Protein AF-A0A7C4R722-F1 (afdb_monomer)

Secondary structure (DSSP, 8-state):
----SSHHHHHHHHHHHHHHHHHHHHHHHHHHHHHHHHHHHTT--TTHHHHHHHHHHHHHHHHHHHHHHHHHHHHHHHHHHTT----HHHHHHHHHHHHHIIIIIHHHHHHHHHHHHHH-GGGHHHHHHHHHHHHHHHHHHHHHHHTTGGG--

Sequence (153 aa):
MSTGKDSSKDYRYVEVRDELNELANLYIDLVKKFRRSIKRLSRESSRDDIDDLSGVVKIIEKIRMLRSRLRFLLEYLEKSLSREKIGSEIREDLVIIVSFFELSALRDEKSTLNRLIKLRPELEEELEKDLRDIEYIQGIATRIYVSKDSRDI

Mean predicted aligned error: 6.79 Å

Radius of gyration: 18.7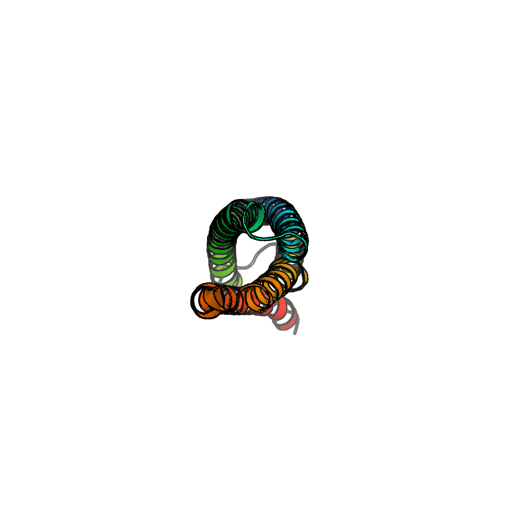4 Å; Cα contacts (8 Å, |Δi|>4): 97; chains: 1; bounding box: 43×28×63 Å

Nearest PDB structures (foldseek):
  7q83-assembly1_B  TM=5.080E-01  e=2.863E-03  Saccharomyces cerevisiae S288C
  5m4y-assembly2_C  TM=4.850E-01  e=1.610E-02  Saccharomyces cerevisiae S288C
  5oen-assembly1_B  TM=4.732E-01  e=2.716E-01  Mus musculus
  8w6f-assembly2_B  TM=4.728E-01  e=4.584E-01  artificial sequences
  4nqi-assembly1_A  TM=3.357E-01  e=8.588E+00  Dictyostelium discoideum

Solvent-accessible surface area (backbone atoms only — not comparable to full-atom values): 8588 Å² total; per-residue (Å²): 142,88,87,87,78,67,72,71,56,54,52,53,53,49,53,52,43,54,50,51,52,54,49,48,56,54,48,53,56,50,47,52,51,45,51,53,48,54,59,48,56,75,72,61,72,82,63,64,36,54,60,47,47,54,54,44,51,57,47,51,55,53,49,51,53,53,49,53,52,49,42,55,54,48,56,49,47,51,59,47,64,76,76,49,91,71,59,68,67,64,51,50,54,42,42,52,55,40,47,45,40,42,74,41,56,49,47,55,42,49,56,45,51,56,51,45,30,76,76,40,61,92,47,38,79,68,49,49,56,53,51,53,52,46,53,51,44,34,53,50,34,51,50,52,50,56,60,56,71,70,71,81,112

Structure (mmCIF, N/CA/C/O backbone):
data_AF-A0A7C4R722-F1
#
_entry.id   AF-A0A7C4R722-F1
#
loop_
_atom_site.group_PDB
_atom_site.id
_atom_site.type_symbol
_atom_site.label_atom_id
_atom_site.label_alt_id
_atom_site.label_comp_id
_atom_site.label_asym_id
_atom_site.label_entity_id
_atom_site.label_seq_id
_atom_site.pdbx_PDB_ins_code
_atom_site.Cartn_x
_atom_site.Cartn_y
_atom_site.Cartn_z
_atom_site.occupancy
_atom_site.B_iso_or_equiv
_atom_site.auth_seq_id
_atom_site.auth_comp_id
_atom_site.auth_asym_id
_atom_site.auth_atom_id
_atom_site.pdbx_PDB_model_num
ATOM 1 N N . MET A 1 1 ? -25.573 11.580 38.239 1.00 39.31 1 MET A N 1
ATOM 2 C CA . MET A 1 1 ? -24.661 12.388 37.402 1.00 39.31 1 MET A CA 1
ATOM 3 C C . MET A 1 1 ? -23.348 11.637 37.263 1.00 39.31 1 MET A C 1
ATOM 5 O O . MET A 1 1 ? -22.607 11.576 38.231 1.00 39.31 1 MET A O 1
ATOM 9 N N . SER A 1 2 ? -23.097 11.001 36.117 1.00 45.72 2 SER A N 1
ATOM 10 C CA . SER A 1 2 ? -21.767 10.482 35.766 1.00 45.72 2 SER A CA 1
ATOM 11 C C . SER A 1 2 ? -21.723 10.187 34.265 1.00 45.72 2 SER A C 1
ATOM 13 O O . SER A 1 2 ? -22.074 9.096 33.837 1.00 45.72 2 SER A O 1
ATOM 15 N N . THR A 1 3 ? -21.358 11.183 33.459 1.00 45.59 3 THR A N 1
ATOM 16 C CA . THR A 1 3 ? -21.099 11.035 32.016 1.00 45.59 3 THR A CA 1
ATOM 17 C C . THR A 1 3 ? -20.060 12.081 31.627 1.00 45.59 3 THR A C 1
ATOM 19 O O . THR A 1 3 ? -20.393 13.239 31.398 1.00 45.59 3 THR A O 1
ATOM 22 N N . GLY A 1 4 ? -18.781 11.714 31.641 1.00 42.09 4 GLY A N 1
ATOM 23 C CA . GLY A 1 4 ? -17.724 12.674 31.299 1.00 42.09 4 GLY A CA 1
ATOM 24 C C . GLY A 1 4 ? -16.335 12.092 31.061 1.00 42.09 4 GLY A C 1
ATOM 25 O O . GLY A 1 4 ? -15.379 12.855 31.003 1.00 42.09 4 GLY A O 1
ATOM 26 N N . LYS A 1 5 ? -16.188 10.765 30.949 1.00 42.28 5 LYS A N 1
ATOM 27 C CA . LYS A 1 5 ? -14.875 10.130 30.731 1.00 42.28 5 LYS A CA 1
ATOM 28 C C . LYS A 1 5 ? -14.734 9.320 29.438 1.00 42.28 5 LYS A C 1
ATOM 30 O O . LYS A 1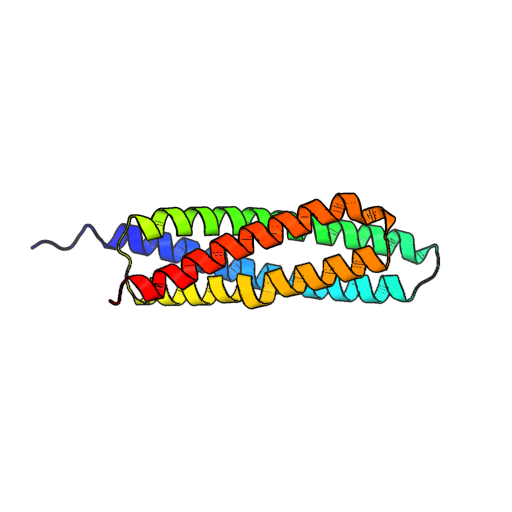 5 ? -13.598 9.021 29.092 1.00 42.28 5 LYS A O 1
ATOM 35 N N . ASP A 1 6 ? -15.819 9.041 28.710 1.00 50.56 6 ASP A N 1
ATOM 36 C CA . ASP A 1 6 ? -15.757 8.268 27.453 1.00 50.56 6 ASP A CA 1
ATOM 37 C C . ASP A 1 6 ? -15.510 9.121 26.194 1.00 50.56 6 ASP A C 1
ATOM 39 O O . ASP A 1 6 ? -14.894 8.645 25.246 1.00 50.56 6 ASP A O 1
ATOM 43 N N . SER A 1 7 ? -15.875 10.410 26.183 1.00 55.84 7 SER A N 1
ATOM 44 C CA . SER A 1 7 ? -15.842 11.225 24.952 1.00 55.84 7 SER A CA 1
ATOM 45 C C . SER A 1 7 ? -14.442 11.546 24.410 1.00 55.84 7 SER A C 1
ATOM 47 O O . SER A 1 7 ? -14.301 11.867 23.233 1.00 55.84 7 SER A O 1
ATOM 49 N N . SER A 1 8 ? -13.391 11.470 25.234 1.00 59.09 8 SER A N 1
ATOM 50 C CA . SER A 1 8 ? -12.029 11.830 24.808 1.00 59.09 8 SER A CA 1
ATOM 51 C C . SER A 1 8 ? -11.302 10.714 24.058 1.00 59.09 8 SER A C 1
ATOM 53 O O . SER A 1 8 ? -10.346 10.993 23.334 1.00 59.09 8 SER A O 1
ATOM 55 N N . LYS A 1 9 ? -11.728 9.456 24.231 1.00 61.50 9 LYS A N 1
ATOM 56 C CA . LYS A 1 9 ? -11.115 8.305 23.557 1.00 61.50 9 LYS A CA 1
ATOM 57 C C . LYS A 1 9 ? -11.678 8.131 22.160 1.00 61.50 9 LYS A C 1
ATOM 59 O O . LYS A 1 9 ? -10.897 8.070 21.218 1.00 61.50 9 LYS A O 1
ATOM 64 N N . ASP A 1 10 ? -13.000 8.166 22.027 1.00 66.56 10 ASP A N 1
ATOM 65 C CA . ASP A 1 10 ? -13.682 8.126 20.731 1.00 66.56 10 ASP A CA 1
ATOM 66 C C . ASP A 1 10 ? -13.184 9.242 19.799 1.00 66.56 10 ASP A C 1
ATOM 68 O O . ASP A 1 10 ? -12.937 8.993 18.624 1.00 66.56 10 ASP A O 1
ATOM 72 N N . TYR A 1 11 ? -12.891 10.430 20.342 1.00 74.25 11 TYR A N 1
ATOM 73 C CA . TYR A 1 11 ? -12.284 11.527 19.585 1.00 74.25 11 TYR A CA 1
ATOM 74 C C . TYR A 1 11 ? -10.930 11.155 18.944 1.00 74.25 11 TYR A C 1
ATOM 76 O O . TYR A 1 11 ? -10.700 11.454 17.776 1.00 74.25 11 TYR A O 1
ATOM 84 N N . ARG A 1 12 ? -10.050 10.431 19.653 1.00 82.31 12 ARG A N 1
ATOM 85 C CA . ARG A 1 12 ? -8.764 9.971 19.087 1.00 82.31 12 ARG A CA 1
ATOM 86 C C . ARG A 1 12 ? -8.951 8.915 18.001 1.00 82.31 12 ARG A C 1
ATOM 88 O O . ARG A 1 12 ? -8.192 8.880 17.039 1.00 82.31 12 ARG A O 1
ATOM 95 N N . TYR A 1 13 ? -9.945 8.041 18.144 1.00 84.81 13 TYR A N 1
ATOM 96 C CA . TYR A 1 13 ? -10.241 7.036 17.122 1.00 84.81 13 TYR A CA 1
ATOM 97 C C . TYR A 1 13 ? -10.877 7.653 15.873 1.00 84.81 13 TYR A C 1
ATOM 99 O O . TYR A 1 13 ? -10.614 7.171 14.774 1.00 84.81 13 TYR A O 1
ATOM 107 N N . VAL A 1 14 ? -11.635 8.743 16.024 1.00 86.06 14 VAL A N 1
ATOM 108 C CA . VAL A 1 14 ? -12.108 9.566 14.902 1.00 86.06 14 VAL A CA 1
ATOM 109 C C . VAL A 1 14 ? -10.930 10.173 14.138 1.00 86.06 14 VAL A C 1
ATOM 111 O O . VAL A 1 14 ? -10.876 10.022 12.922 1.00 86.06 14 VAL A O 1
ATOM 114 N N . GLU A 1 15 ? -9.942 10.758 14.824 1.00 90.38 15 GLU A N 1
ATOM 115 C CA . GLU A 1 15 ? -8.733 11.286 14.166 1.00 90.38 15 GLU A CA 1
ATOM 116 C C . GLU A 1 15 ? -7.978 10.194 13.390 1.00 90.38 15 GLU A C 1
ATOM 118 O O . GLU A 1 15 ? -7.609 10.391 12.234 1.00 90.38 15 GLU A O 1
ATOM 123 N N . VAL A 1 16 ? -7.801 9.010 13.990 1.00 91.56 16 VAL A N 1
ATOM 124 C CA . VAL A 1 16 ? -7.149 7.874 13.315 1.00 91.56 16 VAL A CA 1
ATOM 125 C C . VAL A 1 16 ? -7.958 7.391 12.110 1.00 91.56 16 VAL A C 1
ATOM 127 O O . VAL A 1 16 ? -7.376 7.085 11.071 1.00 91.56 16 VAL A O 1
ATOM 130 N N . ARG A 1 17 ? -9.288 7.317 12.221 1.00 92.19 17 ARG A N 1
ATOM 131 C CA . ARG A 1 17 ? -10.176 6.955 11.108 1.00 92.19 17 ARG A CA 1
ATOM 132 C C . ARG A 1 17 ? -10.032 7.941 9.952 1.00 92.19 17 ARG A C 1
ATOM 134 O O . ARG A 1 17 ? -9.894 7.519 8.805 1.00 92.19 17 ARG A O 1
ATOM 141 N N . ASP A 1 18 ? -10.073 9.235 10.248 1.00 93.62 18 ASP A N 1
ATOM 142 C CA . ASP A 1 18 ? -9.996 10.292 9.240 1.00 93.62 18 ASP A CA 1
ATOM 143 C C . ASP A 1 18 ? -8.631 10.277 8.545 1.00 93.62 18 ASP A C 1
ATOM 145 O O . ASP A 1 18 ? -8.556 10.331 7.316 1.00 93.62 18 ASP A O 1
ATOM 149 N N . GLU A 1 19 ? -7.560 10.068 9.309 1.00 95.75 19 GLU A N 1
ATOM 150 C CA . GLU A 1 19 ? -6.219 9.918 8.756 1.00 95.75 19 GLU A CA 1
ATOM 151 C C . GLU A 1 19 ? -6.081 8.657 7.885 1.00 95.75 19 GLU A C 1
ATOM 153 O O . GLU A 1 19 ? -5.499 8.704 6.800 1.00 95.75 19 GLU A O 1
ATOM 158 N N . LEU A 1 20 ? -6.647 7.523 8.308 1.00 96.00 20 LEU A N 1
ATOM 159 C CA . LEU A 1 20 ? -6.656 6.305 7.495 1.00 96.00 20 LEU A CA 1
ATOM 160 C C . LEU A 1 20 ? -7.427 6.499 6.182 1.00 96.00 20 LEU A C 1
ATOM 162 O O . LEU A 1 20 ? -6.995 5.992 5.145 1.00 96.00 20 LEU A O 1
ATOM 166 N N . ASN A 1 21 ? -8.531 7.248 6.201 1.00 94.69 21 ASN A N 1
ATOM 167 C CA . ASN A 1 21 ? -9.274 7.605 4.993 1.00 94.69 21 ASN A CA 1
ATOM 168 C C . ASN A 1 21 ? -8.450 8.486 4.046 1.00 94.69 21 ASN A C 1
ATOM 170 O O . ASN A 1 21 ? -8.419 8.240 2.837 1.00 94.69 21 ASN A O 1
ATOM 174 N N . GLU A 1 22 ? -7.758 9.498 4.569 1.00 96.25 22 GLU A N 1
ATOM 175 C CA . GLU A 1 22 ? -6.871 10.337 3.760 1.00 96.25 22 GLU A CA 1
ATOM 176 C C . GLU A 1 22 ? -5.746 9.503 3.132 1.00 96.25 22 GLU A C 1
ATOM 178 O O . GLU A 1 22 ? -5.519 9.564 1.917 1.00 96.25 22 GLU A O 1
ATOM 183 N N . LEU A 1 23 ? -5.103 8.648 3.932 1.00 96.50 23 LEU A N 1
ATOM 184 C CA . LEU A 1 23 ? -4.081 7.728 3.446 1.00 96.50 23 LEU A CA 1
ATOM 185 C C . LEU A 1 23 ? -4.619 6.808 2.356 1.00 96.50 23 LEU A C 1
ATOM 187 O O . LEU A 1 23 ? -3.922 6.606 1.365 1.00 96.50 23 LEU A O 1
ATOM 191 N N . ALA A 1 24 ? -5.838 6.279 2.493 1.00 94.88 24 ALA A N 1
ATOM 192 C CA . ALA A 1 24 ? -6.441 5.387 1.506 1.00 94.88 24 ALA A CA 1
ATOM 193 C C . ALA A 1 24 ? -6.567 6.077 0.142 1.00 94.88 24 ALA A C 1
ATOM 195 O O . ALA A 1 24 ? -6.161 5.514 -0.879 1.00 94.88 24 ALA A O 1
ATOM 196 N N . ASN A 1 25 ? -7.044 7.324 0.129 1.00 95.19 25 ASN A N 1
ATOM 197 C CA . ASN A 1 25 ? -7.165 8.122 -1.090 1.00 95.19 25 ASN A CA 1
ATOM 198 C C . ASN A 1 25 ? -5.800 8.357 -1.757 1.00 95.19 25 ASN A C 1
ATOM 200 O O . ASN A 1 25 ? -5.637 8.103 -2.955 1.00 95.19 25 ASN A O 1
ATOM 204 N N . LEU A 1 26 ? -4.792 8.760 -0.976 1.00 95.69 26 LEU A N 1
ATOM 205 C CA . LEU A 1 26 ? -3.430 8.966 -1.478 1.00 95.69 26 LEU A CA 1
ATOM 206 C C . LEU A 1 26 ? -2.815 7.666 -2.019 1.00 95.69 26 LEU A C 1
ATOM 208 O O . LEU A 1 26 ? -2.171 7.675 -3.075 1.00 95.69 26 LEU A O 1
ATOM 212 N N . TYR A 1 27 ? -3.044 6.545 -1.329 1.00 94.00 27 TYR A N 1
ATOM 213 C CA . TYR A 1 27 ? -2.544 5.228 -1.717 1.00 94.00 27 TYR A CA 1
ATOM 214 C C . TYR A 1 27 ? -3.111 4.786 -3.062 1.00 94.00 27 TYR A C 1
ATOM 216 O O . TYR A 1 27 ? -2.359 4.384 -3.952 1.00 94.00 27 TYR A O 1
ATOM 224 N N . ILE A 1 28 ? -4.433 4.893 -3.232 1.00 93.38 28 ILE A N 1
ATOM 225 C CA . ILE A 1 28 ? -5.133 4.523 -4.467 1.00 93.38 28 ILE A CA 1
ATOM 226 C C . ILE A 1 28 ? -4.529 5.267 -5.656 1.00 93.38 28 ILE A C 1
ATOM 228 O O . ILE A 1 28 ? -4.222 4.663 -6.690 1.00 93.38 28 ILE A O 1
ATOM 232 N N . ASP A 1 29 ? -4.352 6.578 -5.522 1.00 95.88 29 ASP A N 1
ATOM 233 C CA . ASP A 1 29 ? -3.860 7.412 -6.610 1.00 95.88 29 ASP A CA 1
ATOM 234 C C . ASP A 1 29 ? -2.399 7.122 -6.951 1.00 95.88 29 ASP A C 1
ATOM 236 O O . ASP A 1 29 ? -2.040 7.057 -8.134 1.00 95.88 29 ASP A O 1
ATOM 240 N N . LEU A 1 30 ? -1.554 6.895 -5.944 1.00 95.56 30 LEU A N 1
ATOM 241 C CA . LEU A 1 30 ? -0.155 6.530 -6.155 1.00 95.56 30 LEU A CA 1
ATOM 242 C C . LEU A 1 30 ? -0.005 5.139 -6.771 1.00 95.56 30 LEU A C 1
ATOM 244 O O . LEU A 1 30 ? 0.736 5.006 -7.743 1.00 95.56 30 LEU A O 1
ATOM 248 N N . VAL A 1 31 ? -0.745 4.130 -6.308 1.00 94.94 31 VAL A N 1
ATOM 249 C CA . VAL A 1 31 ? -0.700 2.776 -6.890 1.00 94.94 31 VAL A CA 1
ATOM 250 C C . VAL A 1 31 ? -1.246 2.771 -8.323 1.00 94.94 31 VAL A C 1
ATOM 252 O O . VAL A 1 31 ? -0.679 2.118 -9.205 1.00 94.94 31 VAL A O 1
ATOM 255 N N . LYS A 1 32 ? -2.287 3.563 -8.623 1.00 95.06 32 LYS A N 1
ATOM 256 C CA . LYS A 1 32 ? -2.758 3.772 -10.006 1.00 95.06 32 LYS A CA 1
ATOM 257 C C . LYS A 1 32 ? -1.670 4.390 -10.885 1.00 95.06 32 LYS A C 1
ATOM 259 O O . LYS A 1 32 ? -1.465 3.921 -12.008 1.00 95.06 32 LYS A O 1
ATOM 264 N N . LYS A 1 33 ? -0.976 5.428 -10.401 1.00 95.25 33 LYS A N 1
ATOM 265 C CA . LYS A 1 33 ? 0.157 6.049 -11.113 1.00 95.25 33 LYS A CA 1
ATOM 266 C C . LYS A 1 33 ? 1.294 5.048 -11.311 1.00 95.25 33 LYS A C 1
ATOM 268 O O . LYS A 1 33 ? 1.776 4.916 -12.432 1.00 95.25 33 LYS A O 1
ATOM 273 N N . PHE A 1 34 ? 1.638 4.282 -10.278 1.00 95.75 34 PHE A N 1
ATOM 274 C CA . PHE A 1 34 ? 2.668 3.249 -10.327 1.00 95.75 34 PHE A CA 1
ATOM 275 C C . PHE A 1 34 ? 2.374 2.220 -11.422 1.00 95.75 34 PHE A C 1
ATOM 277 O O . PHE A 1 34 ? 3.191 2.002 -12.315 1.00 95.75 34 PHE A O 1
ATOM 284 N N . ARG A 1 35 ? 1.154 1.672 -11.442 1.00 94.94 35 ARG A N 1
ATOM 285 C CA . ARG A 1 35 ? 0.711 0.707 -12.458 1.00 94.94 35 ARG A CA 1
ATOM 286 C C . ARG A 1 35 ? 0.804 1.263 -13.882 1.00 94.94 3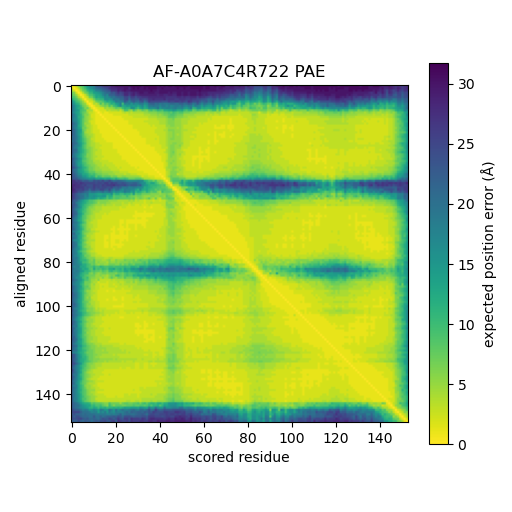5 ARG A C 1
ATOM 288 O O . ARG A 1 35 ? 1.159 0.526 -14.801 1.00 94.94 35 ARG A O 1
ATOM 295 N N . ARG A 1 36 ? 0.473 2.544 -14.082 1.00 93.38 36 ARG A N 1
ATOM 296 C CA . ARG A 1 36 ? 0.596 3.208 -15.392 1.00 93.38 36 ARG A CA 1
ATOM 297 C C . ARG A 1 36 ? 2.057 3.362 -15.807 1.00 93.38 36 ARG A C 1
ATOM 299 O O . ARG A 1 36 ? 2.360 3.061 -16.955 1.00 93.38 36 ARG A O 1
ATOM 306 N N . SER A 1 37 ? 2.940 3.765 -14.893 1.00 92.19 37 SER A N 1
ATOM 307 C CA . SER A 1 37 ? 4.374 3.888 -15.178 1.00 92.19 37 SER A CA 1
ATOM 308 C C . SER A 1 37 ? 5.003 2.540 -15.526 1.00 92.19 37 SER A C 1
ATOM 310 O O . SER A 1 37 ? 5.677 2.441 -16.541 1.00 92.19 37 SER A O 1
ATOM 312 N N . ILE A 1 38 ? 4.671 1.471 -14.794 1.00 91.62 38 ILE A N 1
ATOM 313 C CA . ILE A 1 38 ? 5.117 0.106 -15.129 1.00 91.62 38 ILE A CA 1
ATOM 314 C C . ILE A 1 38 ? 4.671 -0.326 -16.531 1.00 91.62 38 ILE A C 1
ATOM 316 O O . ILE A 1 38 ? 5.422 -0.972 -17.255 1.00 91.62 38 ILE A O 1
ATOM 320 N N . LYS A 1 39 ? 3.454 0.046 -16.943 1.00 90.06 39 LYS A N 1
ATOM 321 C CA . LYS A 1 39 ? 2.937 -0.267 -18.283 1.00 90.06 39 LYS A CA 1
ATOM 322 C C . LYS A 1 39 ? 3.655 0.502 -19.401 1.00 90.06 39 LYS A C 1
ATOM 324 O O . LYS A 1 39 ? 3.661 0.020 -20.530 1.00 90.06 39 LYS A O 1
ATOM 329 N N . ARG A 1 40 ? 4.188 1.696 -19.123 1.00 88.75 40 ARG A N 1
ATOM 330 C CA . ARG A 1 40 ? 5.001 2.458 -20.088 1.00 88.75 40 ARG A CA 1
ATOM 331 C C . ARG A 1 40 ? 6.400 1.867 -20.202 1.00 88.75 40 ARG A C 1
ATOM 333 O O . ARG A 1 40 ? 6.789 1.498 -21.300 1.00 88.75 40 ARG A O 1
ATOM 340 N N . LEU A 1 41 ? 7.022 1.578 -19.059 1.00 87.50 41 LEU A N 1
ATOM 341 C CA . LEU A 1 41 ? 8.323 0.912 -18.973 1.00 87.50 41 LEU A CA 1
ATOM 342 C C . LEU A 1 41 ? 8.377 -0.433 -19.722 1.00 87.50 41 LEU A C 1
ATOM 344 O O . LEU A 1 41 ? 9.431 -0.857 -20.176 1.00 87.50 41 LEU A O 1
ATOM 348 N N . SER A 1 42 ? 7.249 -1.138 -19.860 1.00 83.94 42 SER A N 1
ATOM 349 C CA . SER A 1 42 ? 7.196 -2.390 -20.623 1.00 83.94 42 SER A CA 1
ATOM 350 C C . SER A 1 42 ? 7.051 -2.207 -22.144 1.00 83.94 42 SER A C 1
ATOM 352 O O . SER A 1 42 ? 6.843 -3.201 -22.837 1.00 83.94 42 SER A O 1
ATOM 354 N N . ARG A 1 43 ? 7.019 -0.972 -22.664 1.00 82.62 43 ARG A N 1
ATOM 355 C CA . ARG A 1 43 ? 6.738 -0.652 -24.079 1.00 82.62 43 ARG A CA 1
ATOM 356 C C . ARG A 1 43 ? 7.860 0.105 -24.791 1.00 82.62 43 ARG A C 1
ATOM 358 O O . ARG A 1 43 ? 7.811 0.164 -26.016 1.00 82.62 43 ARG A O 1
ATOM 365 N N . GLU A 1 44 ? 8.799 0.700 -24.067 1.00 70.12 44 GLU A N 1
ATOM 366 C CA . GLU A 1 44 ? 9.810 1.609 -24.619 1.00 70.12 44 GLU A CA 1
ATOM 367 C C . GLU A 1 44 ? 11.194 0.944 -24.735 1.00 70.12 44 GLU A C 1
ATOM 369 O O . GLU A 1 44 ? 11.389 -0.195 -24.307 1.00 70.12 44 GLU A O 1
ATOM 374 N N . SER A 1 45 ? 12.113 1.611 -25.448 1.00 56.81 45 SER A N 1
ATOM 375 C CA . SER A 1 45 ? 13.466 1.124 -25.734 1.00 56.81 45 SER A CA 1
ATOM 376 C C . SER A 1 45 ? 14.548 2.122 -25.298 1.00 56.81 45 SER A C 1
ATOM 378 O O . SER A 1 45 ? 14.641 3.237 -25.811 1.00 56.81 45 SER A O 1
ATOM 380 N N . SER A 1 46 ? 15.374 1.655 -24.364 1.00 59.75 46 SER A N 1
ATOM 381 C CA . SER A 1 46 ? 16.712 2.048 -23.891 1.00 59.75 46 SER A CA 1
ATOM 382 C C . SER A 1 46 ? 17.010 3.479 -23.417 1.00 59.75 46 SER A C 1
ATOM 384 O O . SER A 1 46 ? 17.746 3.590 -22.438 1.00 59.75 46 SER A O 1
ATOM 386 N N . ARG A 1 47 ? 16.497 4.565 -24.014 1.00 60.44 47 ARG A N 1
ATOM 387 C CA . ARG A 1 47 ? 16.725 5.935 -23.476 1.00 60.44 47 ARG A CA 1
ATOM 388 C C . ARG A 1 47 ? 15.556 6.453 -22.646 1.00 60.44 47 ARG A C 1
ATOM 390 O O . ARG A 1 47 ? 15.784 6.871 -21.514 1.00 60.44 47 ARG A O 1
ATOM 397 N N . ASP A 1 48 ? 14.335 6.339 -23.162 1.00 62.19 48 ASP A N 1
ATOM 398 C CA . ASP A 1 48 ? 13.123 6.695 -22.409 1.00 62.19 48 ASP A CA 1
ATOM 399 C C . ASP A 1 48 ? 12.931 5.759 -21.196 1.00 62.19 48 ASP A C 1
ATOM 401 O O . ASP A 1 48 ? 12.497 6.186 -20.127 1.00 62.19 48 ASP A O 1
ATOM 405 N N . ASP A 1 49 ? 13.429 4.520 -21.300 1.00 69.00 49 ASP A N 1
ATOM 406 C CA . ASP A 1 49 ? 13.434 3.520 -20.226 1.00 69.00 49 ASP A CA 1
ATOM 407 C C . ASP A 1 49 ? 14.137 3.980 -18.937 1.00 69.00 49 ASP A C 1
ATOM 409 O O . ASP A 1 49 ? 13.742 3.558 -17.848 1.00 69.00 49 ASP A O 1
ATOM 413 N N . ILE A 1 50 ? 15.190 4.804 -19.030 1.00 72.50 50 ILE A N 1
ATOM 414 C CA . ILE A 1 50 ? 15.959 5.256 -17.856 1.00 72.50 50 ILE A CA 1
ATOM 415 C C . ILE A 1 50 ? 15.177 6.328 -17.089 1.00 72.50 50 ILE A C 1
ATOM 417 O O . ILE A 1 50 ? 15.066 6.253 -15.860 1.00 72.50 50 ILE A O 1
ATOM 421 N N . ASP A 1 51 ? 14.604 7.299 -17.802 1.00 75.69 51 ASP A N 1
ATOM 422 C CA . ASP A 1 51 ? 13.797 8.364 -17.200 1.00 75.69 51 ASP A CA 1
ATOM 423 C C . ASP A 1 51 ? 12.502 7.798 -16.603 1.00 75.69 51 ASP A C 1
ATOM 425 O O . ASP A 1 51 ? 12.123 8.147 -15.476 1.00 75.69 51 ASP A O 1
ATOM 429 N N . ASP A 1 52 ? 11.871 6.846 -17.295 1.00 81.31 52 ASP A N 1
ATOM 430 C CA . ASP A 1 52 ? 10.691 6.149 -16.794 1.00 81.31 52 ASP A CA 1
ATOM 431 C C . ASP A 1 52 ? 11.010 5.284 -15.567 1.00 81.31 52 ASP A C 1
ATOM 433 O O . ASP A 1 52 ? 10.232 5.278 -14.605 1.00 81.31 52 ASP A O 1
ATOM 437 N N . LEU A 1 53 ? 12.171 4.616 -15.532 1.00 86.44 53 LEU A N 1
ATOM 438 C CA . LEU A 1 53 ? 12.609 3.861 -14.357 1.00 86.44 53 LEU A CA 1
ATOM 439 C C . LEU A 1 53 ? 12.873 4.780 -13.156 1.00 86.44 53 LEU A C 1
ATOM 441 O O . LEU A 1 53 ? 12.405 4.492 -12.054 1.00 86.44 53 LEU A O 1
ATOM 445 N N . SER A 1 54 ? 13.541 5.921 -13.355 1.00 89.00 54 SER A N 1
ATOM 446 C CA . SER A 1 54 ? 13.727 6.926 -12.295 1.00 89.00 54 SER A CA 1
ATOM 447 C C . SER A 1 54 ? 12.383 7.446 -11.768 1.00 89.00 54 SER A C 1
ATOM 449 O O . SER A 1 54 ? 12.177 7.579 -10.557 1.00 89.00 54 SER A O 1
ATOM 451 N N . GLY A 1 55 ? 11.428 7.693 -12.670 1.00 90.50 55 GLY A N 1
ATOM 452 C CA . GLY A 1 55 ? 10.063 8.071 -12.317 1.00 90.50 55 GLY A CA 1
ATOM 453 C C . GLY A 1 55 ? 9.340 6.996 -11.502 1.00 90.50 55 GLY A C 1
ATOM 454 O O . GLY A 1 55 ? 8.640 7.320 -10.540 1.00 90.50 55 GLY A O 1
ATOM 455 N N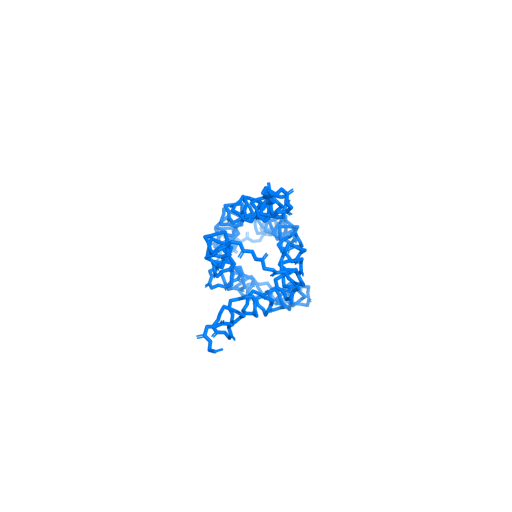 . VAL A 1 56 ? 9.529 5.720 -11.846 1.00 93.44 56 VAL A N 1
ATOM 456 C CA . VAL A 1 56 ? 9.000 4.575 -11.096 1.00 93.44 56 VAL A CA 1
ATOM 457 C C . VAL A 1 56 ? 9.585 4.514 -9.684 1.00 93.44 56 VAL A C 1
ATOM 459 O O . VAL A 1 56 ? 8.814 4.420 -8.729 1.00 93.44 56 VAL A O 1
ATOM 462 N N . VAL A 1 57 ? 10.906 4.634 -9.531 1.00 93.50 57 VAL A N 1
ATOM 463 C CA . VAL A 1 57 ? 11.576 4.593 -8.218 1.00 93.50 57 VAL A CA 1
ATOM 464 C C . VAL A 1 57 ? 11.036 5.684 -7.289 1.00 93.50 57 VAL A C 1
ATOM 466 O O . VAL A 1 57 ? 10.633 5.390 -6.166 1.00 93.50 57 VAL A O 1
ATOM 469 N N . LYS A 1 58 ? 10.875 6.920 -7.779 1.00 95.00 58 LYS A N 1
ATOM 47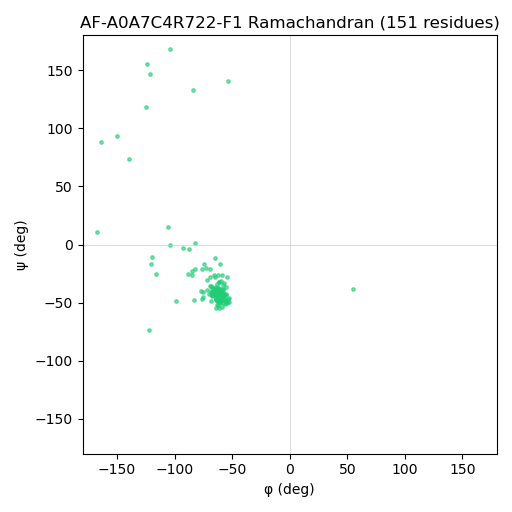0 C CA . LYS A 1 58 ? 10.283 8.022 -6.991 1.00 95.00 58 LYS A CA 1
ATOM 471 C C . LYS A 1 58 ? 8.844 7.748 -6.547 1.00 95.00 58 LYS A C 1
ATOM 473 O O . LYS A 1 58 ? 8.407 8.236 -5.504 1.00 95.00 58 LYS A O 1
ATOM 478 N N . ILE A 1 59 ? 8.063 7.019 -7.349 1.00 96.00 59 ILE A N 1
ATOM 479 C CA . ILE A 1 59 ? 6.707 6.612 -6.956 1.00 96.00 59 ILE A CA 1
ATOM 480 C C . ILE A 1 59 ? 6.781 5.563 -5.842 1.00 96.00 59 ILE A C 1
ATOM 482 O O . ILE A 1 59 ? 6.035 5.679 -4.871 1.00 96.00 59 ILE A O 1
ATOM 486 N N . ILE A 1 60 ? 7.694 4.593 -5.945 1.00 96.50 60 ILE A N 1
ATOM 487 C CA . ILE A 1 60 ? 7.912 3.567 -4.915 1.00 96.50 60 ILE A CA 1
ATOM 488 C C . ILE A 1 60 ? 8.321 4.211 -3.590 1.00 96.50 60 ILE A C 1
ATOM 490 O O . ILE A 1 60 ? 7.741 3.883 -2.561 1.00 96.50 60 ILE A O 1
ATOM 494 N N . GLU A 1 61 ? 9.240 5.178 -3.596 1.00 96.75 61 GLU A N 1
ATOM 495 C CA . GLU A 1 61 ? 9.640 5.918 -2.390 1.00 96.75 61 GLU A CA 1
ATOM 496 C C . GLU A 1 61 ? 8.452 6.602 -1.702 1.00 96.75 61 GLU A C 1
ATOM 498 O O . GLU A 1 61 ? 8.289 6.511 -0.485 1.00 96.75 61 GLU A O 1
ATOM 503 N N . LYS A 1 62 ? 7.561 7.233 -2.474 1.00 97.69 62 LYS A N 1
ATOM 504 C CA . LYS A 1 62 ? 6.340 7.839 -1.923 1.00 97.69 62 LYS A CA 1
ATOM 505 C C . LYS A 1 62 ? 5.389 6.795 -1.349 1.00 97.69 62 LYS A C 1
ATOM 507 O O . LYS A 1 62 ? 4.820 7.019 -0.283 1.00 97.69 62 LYS A O 1
ATOM 512 N N . ILE A 1 63 ? 5.230 5.657 -2.024 1.00 97.31 63 ILE A N 1
ATOM 513 C CA . ILE A 1 63 ? 4.416 4.549 -1.513 1.00 97.31 63 ILE A CA 1
ATOM 514 C C . ILE A 1 63 ? 5.021 4.003 -0.211 1.00 97.31 63 ILE A C 1
ATOM 516 O O . ILE A 1 63 ? 4.285 3.834 0.754 1.00 97.31 63 ILE A O 1
ATOM 520 N N . ARG A 1 64 ? 6.350 3.840 -0.122 1.00 97.56 64 ARG A N 1
ATOM 521 C CA . ARG A 1 64 ? 7.062 3.447 1.110 1.00 97.56 64 ARG A CA 1
ATOM 522 C C . ARG A 1 64 ? 6.751 4.391 2.274 1.00 97.56 64 ARG A C 1
ATOM 524 O O . ARG A 1 64 ? 6.499 3.927 3.383 1.00 97.56 64 ARG A O 1
ATOM 531 N N . MET A 1 65 ? 6.719 5.704 2.034 1.00 97.62 65 MET A N 1
ATOM 532 C CA . MET A 1 65 ? 6.358 6.685 3.068 1.00 97.62 65 MET A CA 1
ATOM 533 C C . MET A 1 65 ? 4.911 6.515 3.549 1.00 97.62 65 MET A C 1
ATOM 535 O O . MET A 1 65 ? 4.671 6.478 4.757 1.00 97.62 65 MET A O 1
ATOM 539 N N . LEU A 1 66 ? 3.955 6.367 2.624 1.00 97.19 66 LEU A N 1
ATOM 540 C CA . LEU A 1 66 ? 2.554 6.119 2.984 1.00 97.19 66 LEU A CA 1
ATOM 541 C C . LEU A 1 66 ? 2.390 4.800 3.736 1.00 97.19 66 LEU A C 1
ATOM 543 O O . LEU A 1 66 ? 1.661 4.736 4.722 1.00 97.19 66 LEU A O 1
ATOM 547 N N . ARG A 1 67 ? 3.098 3.759 3.299 1.00 97.06 67 ARG A N 1
ATOM 548 C CA . ARG A 1 67 ? 3.068 2.432 3.906 1.00 97.06 67 ARG A CA 1
ATOM 549 C C . ARG A 1 67 ? 3.654 2.435 5.317 1.00 97.06 67 ARG A C 1
ATOM 551 O O . ARG A 1 67 ? 3.064 1.849 6.218 1.00 97.06 67 ARG A O 1
ATOM 558 N N . SER A 1 68 ? 4.740 3.173 5.538 1.00 97.50 68 SER A N 1
ATOM 559 C CA . SER A 1 68 ? 5.300 3.411 6.874 1.00 97.50 68 SER A CA 1
ATOM 560 C C . SER A 1 68 ? 4.291 4.105 7.799 1.00 97.50 68 SER A C 1
ATOM 562 O O . SER A 1 68 ? 4.102 3.689 8.945 1.00 97.50 68 SER A O 1
ATOM 564 N N . ARG A 1 69 ? 3.564 5.115 7.295 1.00 97.62 69 ARG A N 1
ATOM 565 C CA . ARG A 1 69 ? 2.520 5.785 8.083 1.00 97.62 69 ARG A CA 1
ATOM 566 C C . ARG A 1 69 ? 1.332 4.866 8.375 1.00 97.62 69 ARG A C 1
ATOM 568 O O . ARG A 1 69 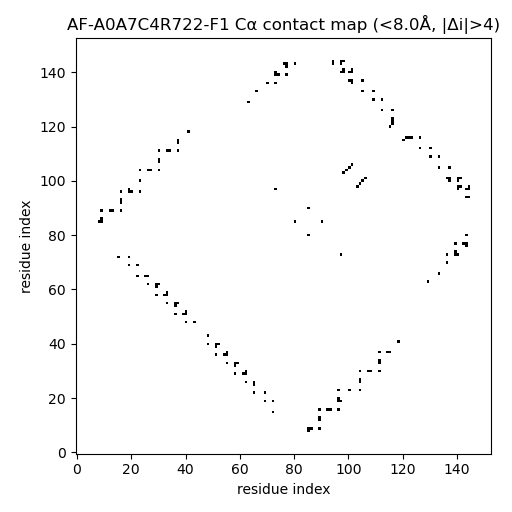? 0.886 4.811 9.518 1.00 97.62 69 ARG A O 1
ATOM 575 N N . LEU A 1 70 ? 0.871 4.109 7.379 1.00 97.69 70 LEU A N 1
ATOM 576 C CA . LEU A 1 70 ? -0.175 3.100 7.545 1.00 97.69 70 LEU A CA 1
ATOM 577 C C . LEU A 1 70 ? 0.218 2.083 8.618 1.00 97.69 70 LEU A C 1
ATOM 579 O O . LEU A 1 70 ? -0.554 1.839 9.539 1.00 97.69 70 LEU A O 1
ATOM 583 N N . ARG A 1 71 ? 1.439 1.541 8.543 1.00 97.50 71 ARG A N 1
ATOM 584 C CA . ARG A 1 71 ? 1.976 0.608 9.537 1.00 97.50 71 ARG A CA 1
ATOM 585 C C . ARG A 1 71 ? 1.880 1.177 10.948 1.00 97.50 71 ARG A C 1
ATOM 587 O O . ARG A 1 71 ? 1.358 0.505 11.830 1.00 97.50 71 ARG A O 1
ATOM 594 N N . PHE A 1 72 ? 2.338 2.412 11.150 1.00 96.69 72 PHE A N 1
ATOM 595 C CA . PHE A 1 72 ? 2.263 3.076 12.451 1.00 96.69 72 PHE A CA 1
ATOM 596 C C . PHE A 1 72 ? 0.823 3.139 12.989 1.00 96.69 72 PHE A C 1
ATOM 598 O O . PHE A 1 72 ? 0.584 2.791 14.146 1.00 96.69 72 PHE A O 1
ATOM 605 N N . LEU A 1 73 ? -0.140 3.540 12.152 1.00 96.00 73 LEU A N 1
ATOM 606 C CA . LEU A 1 73 ? -1.547 3.638 12.553 1.00 96.00 73 LEU A CA 1
ATOM 607 C C . LEU A 1 73 ? -2.159 2.267 12.855 1.00 96.00 73 LEU A C 1
ATOM 609 O O . LEU A 1 73 ? -2.866 2.122 13.851 1.00 96.00 73 LEU A O 1
ATOM 613 N N . LEU A 1 74 ? -1.861 1.246 12.047 1.00 95.25 74 LEU A N 1
ATOM 614 C CA . LEU A 1 74 ? -2.375 -0.103 12.280 1.00 95.25 74 LEU A CA 1
ATOM 615 C C . LEU A 1 74 ? -1.775 -0.737 13.539 1.00 95.25 74 LEU A C 1
ATOM 617 O O . LEU A 1 74 ? -2.513 -1.320 14.327 1.00 95.25 74 LEU A O 1
ATOM 621 N N . GLU A 1 75 ? -0.473 -0.582 13.789 1.00 94.12 75 GLU A N 1
ATOM 622 C CA . GLU A 1 75 ? 0.149 -1.051 15.035 1.00 94.12 75 GLU A CA 1
ATOM 623 C C . GLU A 1 75 ? -0.442 -0.343 16.267 1.00 94.12 75 GLU A C 1
ATOM 625 O O . GLU A 1 75 ? -0.619 -0.959 17.323 1.00 94.12 75 GLU A O 1
ATOM 630 N N . TYR A 1 76 ? -0.750 0.954 16.150 1.00 91.25 76 TYR A N 1
ATOM 631 C CA . TYR A 1 76 ? -1.431 1.705 17.203 1.00 91.25 76 TYR A CA 1
ATOM 632 C C . TYR A 1 76 ? -2.843 1.163 17.458 1.00 91.25 76 TYR A C 1
ATOM 634 O O . TYR A 1 76 ? -3.204 0.919 18.614 1.00 91.25 76 TYR A O 1
ATOM 642 N N . LEU A 1 77 ? -3.623 0.935 16.398 1.00 90.75 77 LEU A N 1
ATOM 643 C CA . LEU A 1 77 ? -4.973 0.383 16.498 1.00 90.75 77 LEU A CA 1
ATOM 644 C C . LEU A 1 77 ? -4.964 -1.023 17.090 1.00 90.75 77 LEU A C 1
ATOM 646 O O . LEU A 1 77 ? -5.686 -1.272 18.048 1.00 90.75 77 LEU A O 1
ATOM 650 N N . GLU A 1 78 ? -4.118 -1.923 16.593 1.00 89.38 78 GLU A N 1
ATOM 651 C CA . GLU A 1 78 ? -4.003 -3.295 17.096 1.00 89.38 78 GLU A CA 1
ATOM 652 C C . GLU A 1 78 ? -3.752 -3.322 18.612 1.00 89.38 78 GLU A C 1
ATOM 654 O O . GLU A 1 78 ? -4.446 -4.014 19.364 1.00 89.38 78 GLU A O 1
ATOM 659 N N . LYS A 1 79 ? -2.806 -2.502 19.087 1.00 86.06 79 LYS A N 1
ATOM 660 C CA . LYS A 1 79 ? -2.495 -2.393 20.518 1.00 86.06 79 LYS A CA 1
ATOM 661 C C . LYS A 1 79 ? -3.655 -1.799 21.311 1.00 86.06 79 LYS A C 1
ATOM 663 O O . LYS A 1 79 ? -3.968 -2.306 22.389 1.00 86.06 79 LYS A O 1
ATOM 668 N N . SER A 1 80 ? -4.290 -0.746 20.808 1.00 82.25 80 SER A N 1
ATOM 669 C CA . SER A 1 80 ? -5.316 -0.005 21.552 1.00 82.25 80 SER A CA 1
ATOM 670 C C . SER A 1 80 ? -6.646 -0.765 21.612 1.00 82.25 80 SER A C 1
ATOM 672 O O . SER A 1 80 ? -7.234 -0.901 22.685 1.00 82.25 80 SER A O 1
ATOM 674 N N . LEU A 1 81 ? -7.049 -1.403 20.509 1.00 79.25 81 LEU A N 1
ATOM 675 C CA . LEU A 1 81 ? -8.252 -2.237 20.420 1.00 79.25 81 LEU A CA 1
ATOM 676 C C . LEU A 1 81 ? -8.219 -3.457 21.342 1.00 79.25 81 LEU A C 1
ATOM 678 O O . LEU A 1 81 ? -9.281 -3.952 21.725 1.00 79.25 81 LEU A O 1
ATOM 682 N N . SER A 1 82 ? -7.028 -3.955 21.689 1.00 73.06 82 SER A N 1
ATOM 683 C CA . SER A 1 82 ? -6.863 -5.059 22.645 1.00 73.06 82 SER A CA 1
ATOM 684 C C . SER A 1 82 ? -7.087 -4.646 24.107 1.00 73.06 82 SER A C 1
ATOM 686 O O . SER A 1 82 ? -7.286 -5.504 24.963 1.00 73.06 82 SER A O 1
ATOM 688 N N . ARG A 1 83 ? -7.056 -3.340 24.408 1.00 73.06 83 ARG A N 1
ATOM 689 C CA . ARG A 1 83 ? -7.056 -2.798 25.780 1.00 73.06 83 ARG A CA 1
ATOM 690 C C . ARG A 1 83 ? -8.285 -1.965 26.106 1.00 73.06 83 ARG A C 1
ATOM 692 O O . ARG A 1 83 ? -8.624 -1.821 27.278 1.00 73.06 83 ARG A O 1
ATOM 699 N N . GLU A 1 84 ? -8.925 -1.386 25.098 1.00 73.06 84 GLU A N 1
ATOM 700 C CA . GLU A 1 84 ? -9.971 -0.387 25.286 1.00 73.06 84 GLU A CA 1
ATOM 701 C C . GLU A 1 84 ? -11.298 -0.818 24.655 1.00 73.06 84 GLU A C 1
ATOM 703 O O . GLU A 1 84 ? -11.339 -1.489 23.621 1.00 73.06 84 GLU A O 1
ATOM 708 N N . LYS A 1 85 ? -12.400 -0.416 25.299 1.00 70.50 85 LYS A N 1
ATOM 709 C CA . LYS A 1 85 ? -13.724 -0.418 24.675 1.00 70.50 85 LYS A CA 1
ATOM 710 C C . LYS A 1 85 ? -13.870 0.880 23.883 1.00 70.50 85 LYS A C 1
ATOM 712 O O . LYS A 1 85 ? -13.550 1.943 24.403 1.00 70.50 85 LYS A O 1
ATOM 717 N N . ILE A 1 86 ? -14.348 0.758 22.653 1.00 75.31 86 ILE A N 1
ATOM 718 C CA . ILE A 1 86 ? -14.691 1.859 21.747 1.00 75.31 86 ILE A CA 1
ATOM 719 C C . ILE A 1 86 ? -16.139 1.710 21.306 1.00 75.31 86 ILE A C 1
ATOM 721 O O . ILE A 1 86 ? -16.657 0.587 21.288 1.00 75.31 86 ILE A O 1
ATOM 725 N N . GLY A 1 87 ? -16.763 2.828 20.930 1.00 75.94 87 GLY A N 1
ATOM 726 C CA . GLY A 1 87 ? -18.092 2.825 20.323 1.00 75.94 87 GLY A CA 1
ATOM 727 C C . GLY A 1 87 ? -18.170 1.894 19.106 1.00 75.94 87 GLY A C 1
ATOM 728 O O . GLY A 1 87 ? -17.229 1.804 18.313 1.00 75.94 87 GLY A O 1
ATOM 729 N N . SER A 1 88 ? -19.293 1.185 18.961 1.00 78.25 88 SER A N 1
ATOM 730 C CA . SER A 1 88 ? -19.497 0.191 17.896 1.00 78.25 88 SER A CA 1
ATOM 731 C C . SER A 1 88 ? -19.425 0.800 16.495 1.00 78.25 88 SER A C 1
ATOM 733 O O . SER A 1 88 ? -18.803 0.209 15.622 1.00 78.25 88 SER A O 1
ATOM 735 N N . GLU A 1 89 ? -19.980 1.998 16.305 1.00 80.88 89 GLU A N 1
ATOM 736 C CA . GLU A 1 89 ? -19.979 2.713 15.021 1.00 80.88 89 GLU A CA 1
ATOM 737 C C . GLU A 1 89 ? -18.553 3.062 14.563 1.00 80.88 89 GLU A C 1
ATOM 739 O O . GLU A 1 89 ? -18.124 2.667 13.483 1.00 80.88 89 GLU A O 1
ATOM 744 N N . ILE A 1 90 ? -17.757 3.696 15.434 1.00 82.50 90 ILE A N 1
ATOM 745 C CA . ILE A 1 90 ? -16.353 4.032 15.139 1.00 82.50 90 ILE A CA 1
ATOM 746 C C . ILE A 1 90 ? -15.534 2.762 14.876 1.00 82.50 90 ILE A C 1
ATOM 748 O O . ILE A 1 90 ? -14.662 2.736 14.006 1.00 82.50 90 ILE A O 1
ATOM 752 N N . ARG A 1 91 ? -15.808 1.684 15.619 1.00 82.88 91 ARG A N 1
ATOM 753 C CA . ARG A 1 91 ? -15.152 0.393 15.406 1.00 82.88 91 ARG A CA 1
ATOM 754 C C . ARG A 1 91 ? -15.472 -0.182 14.027 1.00 82.88 91 ARG A C 1
ATOM 756 O O . ARG A 1 91 ? -14.564 -0.696 13.378 1.00 82.88 91 ARG A O 1
ATOM 763 N N . GLU A 1 92 ? -16.727 -0.128 13.595 1.00 84.50 92 GLU A N 1
ATOM 764 C CA . GLU A 1 92 ? -17.148 -0.603 12.275 1.00 84.50 92 GLU A CA 1
ATOM 765 C C . GLU A 1 92 ? -16.484 0.195 11.152 1.00 84.50 92 GLU A C 1
ATOM 767 O O . GLU A 1 92 ? -15.893 -0.419 10.261 1.00 84.50 92 GLU A O 1
ATOM 772 N N . ASP A 1 93 ? -16.475 1.527 11.252 1.00 87.50 93 ASP A N 1
ATOM 773 C CA . ASP A 1 93 ? -15.773 2.411 10.313 1.00 87.50 93 ASP A CA 1
ATOM 774 C C . ASP A 1 93 ? -14.291 2.034 10.182 1.00 87.50 93 ASP A C 1
ATOM 776 O O . ASP A 1 93 ? -13.771 1.841 9.079 1.00 87.50 93 ASP A O 1
ATOM 780 N N . LEU A 1 94 ? -13.601 1.885 11.319 1.00 89.75 94 LEU A N 1
ATOM 781 C CA . LEU A 1 94 ? -12.191 1.502 11.342 1.00 89.75 94 LEU A CA 1
ATOM 782 C C . LEU A 1 94 ? -11.973 0.134 10.692 1.00 89.75 94 LEU A C 1
ATOM 784 O O . LEU A 1 94 ? -11.059 -0.015 9.884 1.00 89.75 94 LEU A O 1
ATOM 788 N N . VAL A 1 95 ? -12.810 -0.860 11.000 1.00 88.44 95 VAL A N 1
ATOM 789 C CA . VAL A 1 95 ? -12.699 -2.198 10.400 1.00 88.44 95 VAL A CA 1
ATOM 790 C C . VAL A 1 95 ? -12.890 -2.140 8.884 1.00 88.44 95 VAL A C 1
ATOM 792 O O . VAL A 1 95 ? -12.135 -2.796 8.164 1.00 88.44 95 VAL A O 1
ATOM 795 N N . ILE A 1 96 ? -13.837 -1.346 8.376 1.00 90.88 96 ILE A N 1
ATOM 796 C CA . ILE A 1 96 ? -14.056 -1.180 6.931 1.00 90.88 96 ILE A CA 1
ATOM 797 C C . ILE A 1 96 ? -12.802 -0.612 6.257 1.00 90.88 96 ILE A C 1
ATOM 799 O O . ILE A 1 96 ? -12.321 -1.178 5.272 1.00 90.88 96 ILE A O 1
ATOM 803 N N . ILE A 1 97 ? -12.234 0.465 6.804 1.00 93.19 97 ILE A N 1
ATOM 804 C CA . ILE A 1 97 ? -11.061 1.124 6.213 1.00 93.19 97 ILE A CA 1
ATOM 805 C C . ILE A 1 97 ? -9.827 0.214 6.288 1.00 93.19 97 ILE A C 1
ATOM 807 O O . ILE A 1 97 ? -9.084 0.082 5.314 1.00 93.19 97 ILE A O 1
ATOM 811 N N . VAL A 1 98 ? -9.626 -0.479 7.411 1.00 93.31 98 VAL A N 1
ATOM 812 C CA . VAL A 1 98 ? -8.538 -1.457 7.568 1.00 93.31 98 VAL A CA 1
ATOM 813 C C . VAL A 1 98 ? -8.680 -2.608 6.565 1.00 93.31 98 VAL A C 1
ATOM 815 O O . VAL A 1 98 ? -7.697 -2.979 5.919 1.00 93.31 98 VAL A O 1
ATOM 818 N N . SER A 1 99 ? -9.899 -3.120 6.364 1.00 91.62 99 SER A N 1
ATOM 819 C CA . SER A 1 99 ? -10.174 -4.181 5.381 1.00 91.62 99 SER A CA 1
ATOM 820 C C . SER A 1 99 ? -9.899 -3.714 3.950 1.00 91.62 99 SER A C 1
ATOM 822 O O . SER A 1 99 ? -9.384 -4.475 3.132 1.00 91.62 99 SER A O 1
ATOM 824 N N . PHE A 1 100 ? -10.187 -2.446 3.633 1.00 94.56 100 PHE A N 1
ATOM 825 C CA . PHE A 1 100 ? -9.833 -1.863 2.340 1.00 94.56 100 PHE A CA 1
ATOM 826 C C . PHE A 1 100 ? -8.316 -1.920 2.085 1.00 94.56 100 PHE A C 1
ATOM 828 O O . PHE A 1 100 ? -7.888 -2.314 0.993 1.00 94.56 100 PHE A O 1
ATOM 835 N N . PHE A 1 101 ? -7.492 -1.570 3.077 1.00 95.25 101 PHE A N 1
ATOM 836 C CA . PHE A 1 101 ? -6.039 -1.646 2.927 1.00 95.25 101 PHE A CA 1
ATOM 837 C C . PHE A 1 101 ? -5.555 -3.083 2.721 1.00 95.25 101 PHE A C 1
ATOM 839 O O . PHE A 1 101 ? -4.772 -3.326 1.802 1.00 95.25 101 PHE A O 1
ATOM 846 N N . GLU A 1 102 ? -6.040 -4.027 3.530 1.00 92.81 102 GLU A N 1
ATOM 847 C CA . GLU A 1 102 ? -5.653 -5.440 3.457 1.00 92.81 102 GLU A CA 1
ATOM 848 C C . GLU A 1 102 ? -6.022 -6.075 2.108 1.00 92.81 102 GLU A C 1
ATOM 850 O O . GLU A 1 102 ? -5.164 -6.648 1.425 1.00 92.81 102 GLU A O 1
ATOM 855 N N . LEU A 1 103 ? -7.300 -5.970 1.732 1.00 90.19 103 LEU A N 1
ATOM 856 C CA . LEU A 1 103 ? -7.891 -6.728 0.630 1.00 90.19 103 LEU A CA 1
ATOM 857 C C . LEU A 1 103 ? -7.669 -6.071 -0.735 1.00 90.19 103 LEU A C 1
ATOM 859 O O . LEU A 1 103 ? -7.723 -6.763 -1.757 1.00 90.19 103 LEU A O 1
ATOM 863 N N . SER A 1 104 ? -7.419 -4.758 -0.757 1.00 92.62 104 SER A N 1
ATOM 864 C CA . SER A 1 104 ? -7.303 -3.968 -1.983 1.00 92.62 104 SER A CA 1
ATOM 865 C C . SER A 1 104 ? -5.954 -3.260 -2.094 1.00 92.62 104 SER A C 1
ATOM 867 O O . SER A 1 104 ? -5.111 -3.699 -2.876 1.00 92.62 104 SER A O 1
ATOM 869 N N . ALA A 1 105 ? -5.703 -2.201 -1.316 1.00 93.31 105 ALA A N 1
ATOM 870 C CA . ALA A 1 105 ? -4.576 -1.295 -1.571 1.00 93.31 105 ALA A CA 1
ATOM 871 C C . ALA A 1 105 ? -3.202 -1.993 -1.525 1.00 93.31 105 ALA A C 1
ATOM 873 O O . ALA A 1 105 ? -2.419 -1.886 -2.473 1.00 93.31 105 ALA A O 1
ATOM 874 N N . LEU A 1 106 ? -2.938 -2.759 -0.461 1.00 96.44 106 LEU A N 1
ATOM 875 C CA . LEU A 1 106 ? -1.680 -3.490 -0.269 1.00 96.44 106 LEU A CA 1
ATOM 876 C C . LEU A 1 106 ? -1.530 -4.644 -1.268 1.00 96.44 106 LEU A C 1
ATOM 878 O O . LEU A 1 106 ? -0.440 -4.909 -1.777 1.00 96.44 106 LEU A O 1
ATOM 882 N N . ARG A 1 107 ? -2.638 -5.306 -1.614 1.00 95.50 107 ARG A N 1
ATOM 883 C CA . ARG A 1 107 ? -2.656 -6.379 -2.616 1.00 95.50 107 ARG A CA 1
ATOM 884 C C . ARG A 1 107 ? -2.327 -5.855 -4.016 1.00 95.50 107 ARG A C 1
ATOM 886 O O . ARG A 1 107 ? -1.549 -6.478 -4.746 1.00 95.50 107 ARG A O 1
ATOM 893 N N . ASP A 1 108 ? -2.899 -4.716 -4.387 1.00 95.88 108 ASP A N 1
ATOM 894 C CA . ASP A 1 108 ? -2.675 -4.065 -5.676 1.00 95.88 108 ASP A CA 1
ATOM 895 C C . ASP A 1 108 ? -1.238 -3.557 -5.817 1.00 95.88 108 ASP A C 1
ATOM 897 O O . ASP A 1 108 ? -0.627 -3.696 -6.885 1.00 95.88 108 ASP A O 1
ATOM 901 N N . GLU A 1 109 ? -0.679 -3.005 -4.743 1.00 97.12 109 GLU A N 1
ATOM 902 C CA . GLU A 1 109 ? 0.730 -2.638 -4.678 1.00 97.12 109 GLU A CA 1
ATOM 903 C C . GLU A 1 109 ? 1.632 -3.866 -4.828 1.00 97.12 109 GLU A C 1
ATOM 905 O O . GLU A 1 109 ? 2.468 -3.884 -5.732 1.00 97.12 109 GLU A O 1
ATOM 910 N N . LYS A 1 110 ? 1.413 -4.921 -4.029 1.00 97.75 110 LYS A N 1
ATOM 911 C CA . LYS A 1 110 ? 2.167 -6.183 -4.103 1.00 97.75 110 LYS A CA 1
ATOM 912 C C . LYS A 1 110 ? 2.169 -6.748 -5.520 1.00 97.75 110 LYS A C 1
ATOM 914 O O . LYS A 1 110 ? 3.210 -7.125 -6.057 1.00 97.75 110 LYS A O 1
ATOM 919 N N . SER A 1 111 ? 1.004 -6.772 -6.173 1.00 97.06 111 SER A N 1
ATOM 920 C CA . SER A 1 111 ? 0.904 -7.213 -7.565 1.00 97.06 111 SER A CA 1
ATOM 921 C C . SER A 1 111 ? 1.688 -6.316 -8.524 1.00 97.06 111 SER A C 1
ATOM 923 O O . SER A 1 111 ? 2.168 -6.815 -9.543 1.00 97.06 111 SER A O 1
ATOM 925 N N . THR A 1 112 ? 1.772 -5.014 -8.263 1.00 96.75 112 THR A N 1
ATOM 926 C CA . THR A 1 112 ? 2.479 -4.065 -9.130 1.00 96.75 112 THR A CA 1
ATOM 927 C C . THR A 1 112 ? 3.995 -4.168 -8.934 1.00 96.75 112 THR A C 1
ATOM 929 O O . THR A 1 112 ? 4.716 -4.212 -9.929 1.00 96.75 112 THR A O 1
ATOM 932 N N . LEU A 1 113 ? 4.470 -4.337 -7.695 1.00 97.69 113 LEU A N 1
ATOM 933 C CA . LEU A 1 113 ? 5.874 -4.630 -7.377 1.00 97.69 113 LEU A CA 1
ATOM 934 C C . LEU A 1 113 ? 6.342 -5.932 -8.034 1.00 97.69 113 LEU A C 1
ATOM 936 O O . LEU A 1 113 ? 7.338 -5.935 -8.748 1.00 97.69 113 LEU A O 1
ATOM 940 N N . ASN A 1 114 ? 5.566 -7.013 -7.914 1.00 97.50 114 ASN A N 1
ATOM 941 C CA . ASN A 1 114 ? 5.885 -8.282 -8.576 1.00 97.50 114 ASN A CA 1
ATOM 942 C C . ASN A 1 114 ? 5.967 -8.159 -10.107 1.00 97.50 114 ASN A C 1
ATOM 944 O O . ASN A 1 114 ? 6.714 -8.890 -10.754 1.00 97.50 114 ASN A O 1
ATOM 948 N N . ARG A 1 115 ? 5.194 -7.251 -10.719 1.00 95.94 115 ARG A N 1
ATOM 949 C CA . ARG A 1 115 ? 5.314 -6.966 -12.159 1.00 95.94 115 ARG A CA 1
ATOM 950 C C . ARG A 1 115 ? 6.588 -6.193 -12.479 1.00 95.94 115 ARG A C 1
ATOM 952 O O . ARG A 1 115 ? 7.198 -6.491 -13.498 1.00 95.94 115 ARG A O 1
ATOM 959 N N . LEU A 1 116 ? 6.983 -5.240 -11.634 1.00 95.25 116 LEU A N 1
ATOM 960 C CA . LEU A 1 116 ? 8.247 -4.525 -11.793 1.00 95.25 116 LEU A CA 1
ATOM 961 C C . LEU A 1 116 ? 9.437 -5.481 -11.698 1.00 95.25 116 LEU A C 1
ATOM 963 O O . LEU A 1 116 ? 10.257 -5.471 -12.603 1.00 95.25 116 LEU A O 1
ATOM 967 N N . ILE A 1 117 ? 9.479 -6.354 -10.687 1.00 95.81 117 ILE A N 1
ATOM 968 C CA . ILE A 1 117 ? 10.546 -7.356 -10.523 1.00 95.81 117 ILE A CA 1
ATOM 969 C C . ILE A 1 117 ? 10.671 -8.224 -11.781 1.00 95.81 117 ILE A C 1
ATOM 971 O O . ILE A 1 117 ? 11.761 -8.423 -12.298 1.00 95.81 117 ILE A O 1
ATOM 975 N N . LYS A 1 118 ? 9.549 -8.672 -12.358 1.00 94.25 118 LYS A N 1
ATOM 976 C CA . LYS A 1 118 ? 9.569 -9.435 -13.619 1.00 94.25 118 LYS A CA 1
ATOM 977 C C . LYS A 1 118 ? 10.147 -8.656 -14.805 1.00 94.25 118 LYS A C 1
ATOM 979 O O . LYS A 1 118 ? 10.707 -9.270 -15.704 1.00 94.25 118 LYS A O 1
ATOM 984 N N . LEU A 1 119 ? 9.956 -7.336 -14.846 1.00 91.50 119 LEU A N 1
ATOM 985 C CA . LEU A 1 119 ? 10.474 -6.468 -15.911 1.00 91.50 119 LEU A CA 1
ATOM 986 C C . LEU A 1 119 ? 11.919 -6.020 -15.667 1.00 91.50 119 LEU A C 1
ATOM 988 O O . LEU A 1 119 ? 12.605 -5.670 -16.627 1.00 91.50 119 LEU A O 1
ATOM 992 N N . ARG A 1 120 ? 12.337 -5.964 -14.402 1.00 91.25 120 ARG A N 1
ATOM 993 C CA . ARG A 1 120 ? 13.639 -5.493 -13.922 1.00 91.25 120 ARG A CA 1
ATOM 994 C C . ARG A 1 120 ? 14.119 -6.412 -12.784 1.00 91.25 120 ARG A C 1
ATOM 996 O O . ARG A 1 120 ? 14.021 -6.023 -11.615 1.00 91.25 120 ARG A O 1
ATOM 1003 N N . PRO A 1 1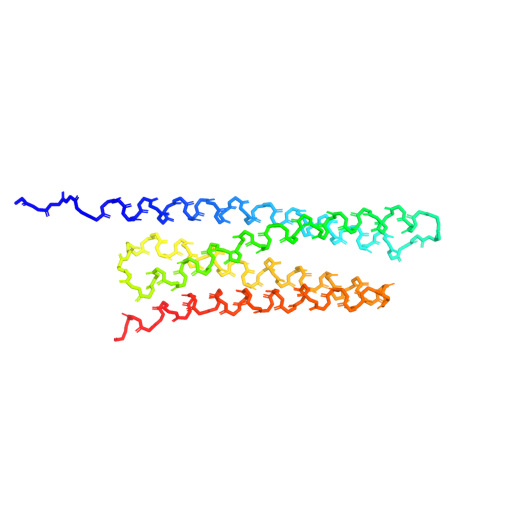21 ? 14.567 -7.646 -13.096 1.00 93.12 121 PRO A N 1
ATOM 1004 C CA . PRO A 1 121 ? 14.992 -8.623 -12.088 1.00 93.12 121 PRO A CA 1
ATOM 1005 C C . PRO A 1 121 ? 16.135 -8.124 -11.200 1.00 93.12 121 PRO A C 1
ATOM 1007 O O . PRO A 1 121 ? 16.246 -8.517 -10.047 1.00 93.12 121 PRO A O 1
ATOM 1010 N N . GLU A 1 122 ? 16.953 -7.200 -11.700 1.00 92.50 122 GLU A N 1
ATOM 1011 C CA . GLU A 1 122 ? 18.026 -6.551 -10.949 1.00 92.50 122 GLU A CA 1
ATOM 1012 C C . GLU A 1 122 ? 17.543 -5.771 -9.711 1.00 92.50 122 GLU A C 1
ATOM 1014 O O . GLU A 1 122 ? 18.347 -5.474 -8.832 1.00 92.50 122 GLU A O 1
ATOM 1019 N N . LEU A 1 123 ? 16.245 -5.455 -9.614 1.00 93.44 123 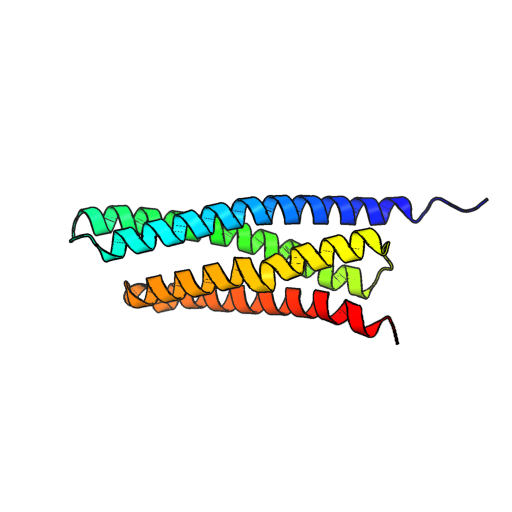LEU A N 1
ATOM 1020 C CA . LEU A 1 123 ? 15.644 -4.785 -8.455 1.00 93.44 123 LEU A CA 1
ATOM 1021 C C . LEU A 1 123 ? 15.079 -5.757 -7.407 1.00 93.44 123 LEU A C 1
ATOM 1023 O O . LEU A 1 123 ? 14.569 -5.306 -6.381 1.00 93.44 123 LEU A O 1
ATOM 1027 N N . GLU A 1 124 ? 15.118 -7.070 -7.650 1.00 95.38 124 GLU A N 1
ATOM 1028 C CA . GLU A 1 124 ? 14.452 -8.076 -6.811 1.00 95.38 124 GLU A CA 1
ATOM 1029 C C . GLU A 1 124 ? 14.859 -7.982 -5.336 1.00 95.38 124 GLU A C 1
ATOM 1031 O O . GLU A 1 124 ? 13.990 -7.862 -4.474 1.00 95.38 124 GLU A O 1
ATOM 1036 N N . GLU A 1 125 ? 16.161 -7.929 -5.040 1.00 94.62 125 GLU A N 1
ATOM 1037 C CA . GLU A 1 125 ? 16.668 -7.883 -3.661 1.00 94.62 125 GLU A CA 1
ATOM 1038 C C . GLU A 1 125 ? 16.163 -6.652 -2.886 1.00 94.62 125 GLU A C 1
ATOM 1040 O O . GLU A 1 125 ? 15.813 -6.737 -1.701 1.00 94.62 125 GLU A O 1
ATOM 1045 N N . GLU A 1 126 ? 16.106 -5.494 -3.549 1.00 92.25 126 GLU A N 1
ATOM 1046 C CA . GLU A 1 126 ? 15.599 -4.269 -2.934 1.00 92.25 126 GLU A CA 1
ATOM 1047 C C . GLU A 1 126 ? 14.092 -4.383 -2.671 1.00 92.25 126 GLU A C 1
ATOM 1049 O O . GLU A 1 126 ? 13.632 -4.117 -1.557 1.00 92.25 126 GLU A O 1
ATOM 1054 N N . LEU A 1 127 ? 13.332 -4.822 -3.678 1.00 96.62 127 LEU A N 1
ATOM 1055 C CA . LEU A 1 127 ? 11.869 -4.851 -3.642 1.00 96.62 127 LEU A CA 1
ATOM 1056 C C . LEU A 1 127 ? 11.306 -5.998 -2.794 1.00 96.62 127 LEU A C 1
ATOM 1058 O O . LEU A 1 127 ? 10.185 -5.899 -2.294 1.00 96.62 127 LEU A O 1
ATOM 1062 N N . GLU A 1 128 ? 12.070 -7.057 -2.541 1.00 96.75 128 GLU A N 1
ATOM 1063 C CA . GLU A 1 128 ? 11.694 -8.098 -1.584 1.00 96.75 128 GLU A CA 1
ATOM 1064 C C . GLU A 1 128 ? 11.447 -7.545 -0.173 1.00 96.75 128 GLU A C 1
ATOM 1066 O O . GLU A 1 128 ? 10.572 -8.029 0.551 1.00 96.75 128 GLU A O 1
ATOM 1071 N N . LYS A 1 129 ? 12.207 -6.522 0.240 1.00 96.00 129 LYS A N 1
ATOM 1072 C CA . LYS A 1 129 ? 12.001 -5.866 1.540 1.00 96.00 129 LYS A CA 1
ATOM 1073 C C . LYS A 1 129 ? 10.641 -5.172 1.587 1.00 96.00 129 LYS A C 1
ATOM 1075 O O . LYS A 1 129 ? 9.960 -5.267 2.606 1.00 96.00 129 LYS A O 1
ATOM 1080 N N . ASP A 1 130 ? 10.224 -4.543 0.488 1.00 97.88 130 ASP A N 1
ATOM 1081 C CA . ASP A 1 130 ? 8.891 -3.949 0.365 1.00 97.88 130 ASP A CA 1
ATOM 1082 C C . ASP A 1 130 ? 7.788 -5.005 0.415 1.00 97.88 130 ASP A C 1
ATOM 1084 O O . ASP A 1 130 ? 6.794 -4.819 1.114 1.00 97.88 130 ASP A O 1
ATOM 1088 N N . LEU A 1 131 ? 7.969 -6.133 -0.281 1.00 98.31 131 LEU A N 1
ATOM 1089 C CA . LEU A 1 131 ? 6.997 -7.228 -0.282 1.00 98.31 131 LEU A CA 1
ATOM 1090 C C . LEU A 1 131 ? 6.789 -7.808 1.125 1.00 98.31 131 LEU A C 1
ATOM 1092 O O . LEU A 1 131 ? 5.645 -8.030 1.523 1.00 98.31 131 LEU A O 1
ATOM 1096 N N . ARG A 1 132 ? 7.868 -7.996 1.896 1.00 97.88 132 ARG A N 1
ATOM 1097 C CA . ARG A 1 132 ? 7.787 -8.457 3.293 1.00 97.88 132 ARG A CA 1
ATOM 1098 C C . ARG A 1 132 ? 7.095 -7.446 4.208 1.00 97.88 132 ARG A C 1
ATOM 1100 O O . ARG A 1 132 ? 6.316 -7.840 5.072 1.00 97.88 132 ARG A O 1
ATOM 1107 N N . ASP A 1 133 ? 7.360 -6.154 4.026 1.00 97.25 133 ASP A N 1
ATOM 1108 C CA . ASP A 1 133 ? 6.706 -5.093 4.804 1.00 97.25 133 ASP A CA 1
ATOM 1109 C C . ASP A 1 133 ? 5.199 -5.025 4.497 1.00 97.25 133 ASP A C 1
ATOM 1111 O O . ASP A 1 133 ? 4.388 -4.927 5.415 1.00 97.25 133 ASP A O 1
ATOM 1115 N N . ILE A 1 134 ? 4.801 -5.198 3.231 1.00 98.12 134 ILE A N 1
ATOM 1116 C CA . ILE A 1 134 ? 3.388 -5.333 2.847 1.00 98.12 134 ILE A CA 1
ATOM 1117 C C . ILE A 1 134 ? 2.727 -6.512 3.571 1.00 98.12 134 ILE A C 1
ATOM 1119 O O . ILE A 1 134 ? 1.670 -6.340 4.174 1.00 98.12 134 ILE A O 1
ATOM 1123 N N . GLU A 1 135 ? 3.337 -7.699 3.536 1.00 97.44 135 GLU A N 1
ATOM 1124 C CA . GLU A 1 135 ? 2.786 -8.898 4.187 1.00 97.44 135 GLU A CA 1
ATOM 1125 C C . GLU A 1 135 ? 2.652 -8.723 5.703 1.00 97.44 135 GLU A C 1
ATOM 1127 O O . GLU A 1 135 ? 1.645 -9.120 6.294 1.00 97.44 135 GLU A O 1
ATOM 1132 N N . TYR A 1 136 ? 3.635 -8.076 6.331 1.00 97.31 136 TYR A N 1
ATOM 1133 C CA . TYR A 1 136 ? 3.587 -7.742 7.749 1.00 97.31 136 TYR A CA 1
ATOM 1134 C C . TYR A 1 136 ? 2.389 -6.841 8.086 1.00 97.31 136 TYR A C 1
ATOM 1136 O O . TYR A 1 136 ? 1.631 -7.136 9.015 1.00 97.31 136 TYR A O 1
ATOM 1144 N N . ILE A 1 137 ? 2.182 -5.775 7.307 1.00 97.31 137 ILE A N 1
ATOM 1145 C CA . ILE A 1 137 ? 1.083 -4.819 7.506 1.00 97.31 137 ILE A CA 1
ATOM 1146 C C . ILE A 1 137 ? -0.272 -5.483 7.247 1.00 97.31 137 ILE A C 1
ATOM 1148 O O . ILE A 1 137 ? -1.199 -5.288 8.034 1.00 97.31 137 ILE A O 1
ATOM 1152 N N . GLN A 1 138 ? -0.382 -6.315 6.204 1.00 95.94 138 GLN A N 1
ATOM 1153 C CA . GLN A 1 138 ? -1.582 -7.122 5.959 1.00 95.94 138 GLN A CA 1
ATOM 1154 C C . GLN A 1 138 ? -1.895 -8.008 7.169 1.00 95.94 138 GLN A C 1
ATOM 1156 O O . GLN A 1 138 ? -3.030 -8.021 7.627 1.00 95.94 138 GLN A O 1
ATOM 1161 N N . GLY A 1 139 ? -0.888 -8.654 7.764 1.00 94.88 139 GLY A N 1
ATOM 1162 C CA . GLY A 1 139 ? -1.076 -9.461 8.969 1.00 94.88 139 GLY A CA 1
ATOM 1163 C C . GLY A 1 139 ? -1.624 -8.672 10.166 1.00 94.88 139 GLY A C 1
ATOM 1164 O O . GLY A 1 139 ? -2.456 -9.199 10.906 1.00 94.88 139 GLY A O 1
ATOM 1165 N N . ILE A 1 140 ? -1.195 -7.418 10.363 1.00 94.50 140 ILE A N 1
ATOM 1166 C CA . ILE A 1 140 ? -1.776 -6.537 11.394 1.00 94.50 140 ILE A CA 1
ATOM 1167 C C . ILE A 1 140 ? -3.245 -6.244 11.071 1.00 94.50 140 ILE A C 1
ATOM 1169 O O . ILE A 1 140 ? -4.110 -6.398 11.935 1.00 94.50 140 ILE A O 1
ATOM 1173 N N . ALA A 1 141 ? -3.538 -5.867 9.824 1.00 93.19 141 ALA A N 1
ATOM 1174 C CA . ALA A 1 141 ? -4.893 -5.559 9.377 1.00 93.19 141 ALA A CA 1
ATOM 1175 C C . ALA A 1 141 ? -5.854 -6.747 9.572 1.00 93.19 141 ALA A C 1
ATOM 1177 O O . ALA A 1 141 ? -6.926 -6.577 10.157 1.00 93.19 141 ALA A O 1
ATOM 1178 N N . THR A 1 142 ? -5.437 -7.960 9.191 1.00 91.62 142 THR A N 1
ATOM 1179 C CA . THR A 1 142 ? -6.214 -9.191 9.397 1.00 91.62 142 THR A CA 1
ATOM 1180 C C . THR A 1 142 ? -6.513 -9.421 10.880 1.00 91.62 142 THR A C 1
ATOM 1182 O O . THR A 1 142 ? -7.639 -9.757 11.236 1.00 91.62 142 THR A O 1
ATOM 1185 N N . ARG A 1 143 ? -5.544 -9.219 11.786 1.00 89.69 143 ARG A N 1
ATOM 1186 C CA . ARG A 1 143 ? -5.772 -9.409 13.232 1.00 89.69 143 ARG A CA 1
ATOM 1187 C C . ARG A 1 143 ? -6.736 -8.379 13.815 1.00 89.69 143 ARG A C 1
ATOM 1189 O O . ARG A 1 143 ? -7.559 -8.737 14.657 1.00 89.69 143 ARG A O 1
ATOM 1196 N N . ILE A 1 144 ? -6.684 -7.131 13.345 1.00 86.88 144 ILE A N 1
ATOM 1197 C CA . ILE A 1 144 ? -7.667 -6.101 13.711 1.00 86.88 144 ILE A CA 1
ATOM 1198 C C . ILE A 1 144 ? -9.071 -6.547 13.287 1.00 86.88 144 ILE A C 1
ATOM 1200 O O . ILE A 1 144 ? -9.980 -6.537 14.121 1.00 86.88 144 ILE A O 1
ATOM 1204 N N . TYR A 1 145 ? -9.222 -7.003 12.040 1.00 76.56 145 TYR A N 1
ATOM 1205 C CA . TYR A 1 145 ? -10.476 -7.529 11.500 1.00 76.56 145 TYR A CA 1
ATOM 1206 C C . TYR A 1 145 ? -11.001 -8.732 12.309 1.00 76.56 145 TYR A C 1
ATOM 1208 O O . TYR A 1 145 ? -12.112 -8.674 12.827 1.00 76.56 145 TYR A O 1
ATOM 1216 N N . VAL A 1 146 ? -10.190 -9.776 12.523 1.00 73.81 146 VAL A N 1
ATOM 1217 C CA . VAL A 1 146 ? -10.598 -11.006 13.241 1.00 73.81 146 VAL A CA 1
ATOM 1218 C C . VAL A 1 146 ? -10.913 -10.749 14.723 1.00 73.81 146 VAL A C 1
ATOM 1220 O O . VAL A 1 146 ? -11.731 -11.444 15.328 1.00 73.81 146 VAL A O 1
ATOM 1223 N N . SER A 1 147 ? -10.328 -9.713 15.334 1.00 66.12 147 SER A N 1
ATOM 1224 C CA . SER A 1 147 ? -10.676 -9.315 16.707 1.00 66.1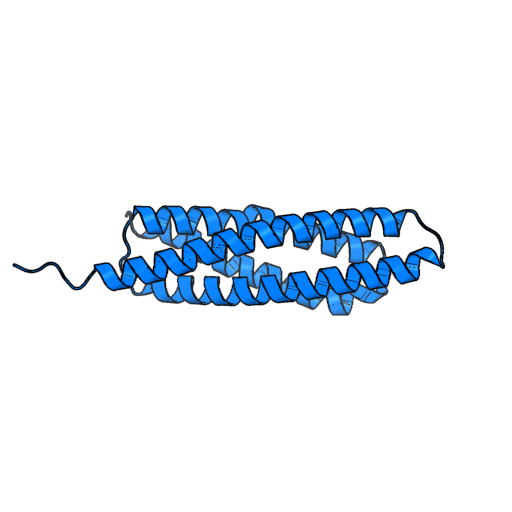2 147 SER A CA 1
ATOM 1225 C C . SER A 1 147 ? -12.123 -8.810 16.858 1.00 66.12 147 SER A C 1
ATOM 1227 O O . SER A 1 147 ? -12.584 -8.613 17.990 1.00 66.12 147 SER A O 1
ATOM 1229 N N . LYS A 1 148 ? -12.831 -8.563 15.741 1.00 56.69 148 LYS A N 1
ATOM 1230 C CA . LYS A 1 148 ? -14.273 -8.293 15.688 1.00 56.69 148 LYS A CA 1
ATOM 1231 C C . LYS A 1 148 ? -15.076 -9.507 16.150 1.00 56.69 148 LYS A C 1
ATOM 1233 O O . LYS A 1 148 ? -15.792 -9.386 17.137 1.00 56.69 148 LYS A O 1
ATOM 1238 N N . ASP A 1 149 ? -14.844 -10.660 15.532 1.00 50.06 149 ASP A N 1
ATOM 1239 C CA . ASP A 1 149 ? -15.702 -11.848 15.659 1.00 50.06 149 ASP A CA 1
ATOM 1240 C C . ASP A 1 149 ? -15.586 -12.567 17.012 1.00 50.06 149 ASP A C 1
ATOM 1242 O O . ASP A 1 149 ? -16.475 -13.307 17.416 1.00 50.06 149 ASP A O 1
ATOM 1246 N N . SER A 1 150 ? -14.497 -12.345 17.748 1.00 45.59 150 SER A N 1
ATOM 1247 C CA . SER A 1 150 ? -14.222 -13.024 19.025 1.00 45.59 150 SER A CA 1
ATOM 1248 C C . SER A 1 150 ? -14.820 -12.336 20.258 1.00 45.59 150 SER A C 1
ATOM 1250 O O . SER A 1 150 ? -14.689 -12.864 21.358 1.00 45.59 150 SER A O 1
ATOM 1252 N N . ARG A 1 151 ? -15.454 -11.163 20.111 1.00 50.84 151 ARG A N 1
ATOM 1253 C CA . ARG A 1 151 ? -16.091 -10.437 21.233 1.00 50.84 151 ARG A CA 1
ATOM 1254 C C . ARG A 1 151 ? -17.619 -10.542 21.260 1.00 50.84 151 ARG A C 1
ATOM 1256 O O . ARG A 1 151 ? -18.218 -9.995 22.182 1.00 50.84 151 ARG A O 1
ATOM 1263 N N . ASP A 1 152 ? -18.202 -11.252 20.295 1.00 42.56 152 ASP A N 1
ATOM 1264 C CA . ASP A 1 152 ? -19.647 -11.479 20.164 1.00 42.56 152 ASP A CA 1
ATOM 1265 C C . ASP A 1 152 ? -20.065 -12.921 20.554 1.00 42.56 152 ASP A C 1
ATOM 1267 O O . ASP A 1 152 ? -21.180 -13.343 20.247 1.00 42.56 152 ASP A O 1
ATOM 1271 N N . ILE A 1 153 ? -19.182 -13.672 21.238 1.00 38.97 153 ILE A N 1
ATOM 1272 C CA . ILE A 1 153 ? -19.439 -15.012 21.808 1.00 38.97 153 ILE A CA 1
ATOM 1273 C C . ILE A 1 153 ? -19.329 -14.956 23.333 1.00 38.97 153 ILE A C 1
ATOM 1275 O O . ILE A 1 153 ? -18.322 -14.394 23.824 1.00 38.97 153 ILE A O 1
#

Foldseek 3Di:
DDDDPQPVVLVVLVVLLVVLVVLLVVLVVLLVVLLVLLVVLVPDDDPVNVVSVVVNVVSVVVNVVSLVVLLVSLVVLLVDVVPDDYDPVSLVSVLVSLCCLLVPRLVSNLVSLVSVCVSPVVCVVVCVVVNVSSVVSSVSSVSSNVSVVVVVD

pLDDT: mean 85.71, std 15.33, range [38.97, 98.31]